Protein AF-A0A9X6VCH5-F1 (afdb_monomer)

Radius of gyration: 14.48 Å; Cα contacts (8 Å, |Δi|>4): 157; chains: 1; bounding box: 35×35×41 Å

Mean predicted aligned error: 8.19 Å

Structure (mmCIF, N/CA/C/O backbone):
data_AF-A0A9X6VCH5-F1
#
_entry.id   AF-A0A9X6VCH5-F1
#
loop_
_atom_site.group_PDB
_atom_site.id
_atom_site.type_symbol
_atom_site.label_atom_id
_atom_site.label_alt_id
_atom_site.label_comp_id
_atom_site.label_asym_id
_atom_site.label_entity_id
_atom_site.label_seq_id
_atom_site.pdbx_PDB_ins_code
_atom_site.Cartn_x
_atom_site.Cartn_y
_atom_site.Cartn_z
_atom_site.occupancy
_atom_site.B_iso_or_equiv
_atom_site.auth_seq_id
_atom_site.auth_comp_id
_atom_site.auth_asym_id
_atom_site.auth_atom_id
_atom_site.pdbx_PDB_model_num
ATOM 1 N N . MET A 1 1 ? -9.713 -4.322 -19.555 1.00 31.98 1 MET A N 1
ATOM 2 C CA . MET A 1 1 ? -9.003 -5.461 -18.938 1.00 31.98 1 MET A CA 1
ATOM 3 C C . MET A 1 1 ? -8.935 -5.178 -17.442 1.00 31.98 1 MET A C 1
ATOM 5 O O . MET A 1 1 ? -8.306 -4.202 -17.067 1.00 31.98 1 MET A O 1
ATOM 9 N N . GLN A 1 2 ? -9.694 -5.902 -16.613 1.00 34.75 2 GLN A N 1
ATOM 10 C CA . GLN A 1 2 ? -9.630 -5.754 -15.151 1.00 34.75 2 GLN A CA 1
ATOM 11 C C . GLN A 1 2 ? -8.422 -6.543 -14.648 1.00 34.75 2 GLN A C 1
ATOM 13 O O . GLN A 1 2 ? -8.320 -7.738 -14.922 1.00 34.75 2 GLN A O 1
ATOM 18 N N . ILE A 1 3 ? -7.510 -5.883 -13.940 1.00 37.97 3 ILE A N 1
ATOM 19 C CA . ILE A 1 3 ? -6.375 -6.551 -13.308 1.00 37.97 3 ILE A CA 1
ATOM 20 C C . ILE A 1 3 ? -6.923 -7.195 -12.036 1.00 37.97 3 ILE A C 1
ATOM 22 O O . ILE A 1 3 ? -7.145 -6.527 -11.032 1.00 37.97 3 ILE A O 1
ATOM 26 N N . LYS A 1 4 ? -7.225 -8.494 -12.101 1.00 39.06 4 LYS A N 1
ATOM 27 C CA . LYS A 1 4 ? -7.465 -9.293 -10.897 1.00 39.06 4 LYS A CA 1
ATOM 28 C C . LYS A 1 4 ? -6.106 -9.610 -10.294 1.00 39.06 4 LYS A C 1
ATOM 30 O O . LYS A 1 4 ? -5.319 -10.330 -10.898 1.00 39.06 4 LYS A O 1
ATOM 35 N N . TYR A 1 5 ? -5.834 -9.069 -9.116 1.00 44.91 5 TYR A N 1
ATOM 36 C CA . TYR A 1 5 ? -4.678 -9.471 -8.325 1.00 44.91 5 TYR A CA 1
ATOM 37 C C . TYR A 1 5 ? -4.904 -10.915 -7.863 1.00 44.91 5 TYR A C 1
ATOM 39 O O . TYR A 1 5 ? -5.897 -11.210 -7.206 1.00 44.91 5 TYR A O 1
ATOM 47 N N . THR A 1 6 ? -4.019 -11.828 -8.256 1.00 46.31 6 THR A N 1
ATOM 48 C CA . THR A 1 6 ? -4.082 -13.267 -7.935 1.00 46.31 6 THR A CA 1
ATOM 49 C C . THR A 1 6 ? -2.996 -13.645 -6.930 1.00 46.31 6 THR A C 1
ATOM 51 O O . THR A 1 6 ? -2.291 -14.638 -7.094 1.00 46.31 6 THR A O 1
ATOM 54 N N . GLY A 1 7 ? -2.782 -12.799 -5.923 1.00 47.81 7 GLY A N 1
ATOM 55 C CA . GLY A 1 7 ? -1.817 -13.082 -4.868 1.00 47.81 7 GLY A CA 1
ATOM 56 C C . GLY A 1 7 ? -2.332 -14.182 -3.940 1.00 47.81 7 GLY A C 1
ATOM 57 O O . GLY A 1 7 ? -3.457 -14.097 -3.455 1.00 47.81 7 GLY A O 1
ATOM 58 N N . GLU A 1 8 ? -1.470 -15.149 -3.622 1.00 48.44 8 GLU A N 1
ATOM 59 C CA . GLU A 1 8 ? -1.696 -16.263 -2.677 1.00 48.44 8 GLU A CA 1
ATOM 60 C C . GLU A 1 8 ? -2.227 -15.803 -1.295 1.00 48.44 8 GLU A C 1
ATOM 62 O O . GLU A 1 8 ? -2.852 -16.556 -0.551 1.00 48.44 8 GLU A O 1
ATOM 67 N N . LEU A 1 9 ? -2.002 -14.527 -0.953 1.00 51.41 9 LEU A N 1
ATOM 68 C CA . LEU A 1 9 ? -2.407 -13.889 0.302 1.00 51.41 9 LEU A CA 1
ATOM 69 C C . LEU A 1 9 ? -3.857 -13.368 0.321 1.00 51.41 9 LEU A C 1
ATOM 71 O O . LEU A 1 9 ? -4.351 -13.047 1.403 1.00 51.41 9 LEU A O 1
ATOM 75 N N . LEU A 1 10 ? -4.539 -13.266 -0.827 1.00 51.03 10 LEU A N 1
ATOM 76 C CA . LEU A 1 10 ? -5.910 -12.740 -0.899 1.00 51.03 10 LEU A CA 1
ATOM 77 C C . LEU A 1 10 ? -6.973 -13.781 -0.552 1.00 51.03 10 LEU A C 1
ATOM 79 O O . LEU A 1 10 ? -7.975 -13.443 0.069 1.00 51.03 10 LEU A O 1
ATOM 83 N N . GLU A 1 11 ? -6.741 -15.047 -0.897 1.00 50.38 11 GLU A N 1
ATOM 84 C CA . GLU A 1 11 ? -7.743 -16.115 -0.760 1.00 50.38 11 GLU A CA 1
ATOM 85 C C . GLU A 1 11 ? -8.085 -16.457 0.700 1.00 50.38 11 GLU A C 1
ATOM 87 O O . GLU A 1 11 ? -9.124 -17.053 0.970 1.00 50.38 11 GLU A O 1
ATOM 92 N N . LYS A 1 12 ? -7.235 -16.061 1.659 1.00 52.41 12 LYS A N 1
ATOM 93 C CA . LYS A 1 12 ? -7.396 -16.378 3.090 1.00 52.41 12 LYS A CA 1
ATOM 94 C C . LYS A 1 12 ? -7.876 -15.207 3.950 1.00 52.41 12 LYS A C 1
ATOM 96 O O . LYS A 1 12 ? -8.030 -15.383 5.157 1.00 52.41 12 LYS A O 1
ATOM 101 N N . ARG A 1 13 ? -8.075 -14.012 3.382 1.00 60.09 13 ARG A N 1
ATOM 102 C CA . ARG A 1 13 ? -8.435 -12.808 4.150 1.00 60.09 13 ARG A CA 1
ATOM 103 C C . ARG A 1 13 ? -9.877 -12.404 3.865 1.00 60.09 13 ARG A C 1
ATOM 105 O O . ARG A 1 13 ? -10.287 -12.320 2.712 1.00 60.09 13 ARG A O 1
ATOM 112 N N . ALA A 1 14 ? -10.648 -12.146 4.920 1.00 61.53 14 ALA A N 1
ATOM 113 C CA . ALA A 1 14 ? -11.989 -11.595 4.770 1.00 61.53 14 ALA A CA 1
ATOM 114 C C . ALA A 1 14 ? -11.906 -10.226 4.074 1.00 61.53 14 ALA A C 1
ATOM 116 O O . ALA A 1 14 ? -11.020 -9.427 4.378 1.00 61.53 14 ALA A O 1
ATOM 117 N N . SER A 1 15 ? -12.822 -9.951 3.143 1.00 62.22 15 SER A N 1
ATOM 118 C CA . SER A 1 15 ? -12.932 -8.615 2.559 1.00 62.22 15 SER A CA 1
ATOM 119 C C . SER A 1 15 ? -13.448 -7.663 3.634 1.00 62.22 15 SER A C 1
ATOM 121 O O . SER A 1 15 ? -14.597 -7.764 4.060 1.00 62.22 15 SER A O 1
ATOM 123 N N . ILE A 1 16 ? -12.585 -6.760 4.089 1.00 65.38 16 ILE A N 1
ATOM 124 C CA . ILE A 1 16 ? -12.927 -5.719 5.055 1.00 65.38 16 ILE A CA 1
ATOM 125 C C . ILE A 1 16 ? -12.792 -4.393 4.312 1.00 65.38 16 ILE A C 1
ATOM 127 O O . ILE A 1 16 ? -11.695 -4.010 3.913 1.00 65.38 16 ILE A O 1
ATOM 131 N N . LYS A 1 17 ? -13.914 -3.710 4.078 1.00 67.56 17 LYS A N 1
ATOM 132 C CA . LYS A 1 17 ? -13.912 -2.336 3.569 1.00 67.56 17 LYS A CA 1
ATOM 133 C C . LYS A 1 17 ? -13.966 -1.391 4.761 1.00 67.56 17 LYS A C 1
ATOM 135 O O . LYS A 1 17 ? -15.034 -1.196 5.330 1.00 67.56 17 LYS A O 1
ATOM 140 N N . THR A 1 18 ? -12.818 -0.843 5.127 1.00 80.75 18 THR A N 1
ATOM 141 C CA . THR A 1 18 ? -12.681 0.173 6.178 1.00 80.75 18 THR A CA 1
ATOM 142 C C . THR A 1 18 ? -12.534 1.568 5.568 1.00 80.75 18 THR A C 1
ATOM 144 O O . THR A 1 18 ? -12.339 1.709 4.357 1.00 80.75 18 THR A O 1
ATOM 147 N N . GLY A 1 19 ? -12.585 2.602 6.414 1.00 84.12 19 GLY A N 1
ATOM 148 C CA . GLY A 1 19 ? -12.269 3.983 6.025 1.00 84.12 19 GLY A CA 1
ATOM 149 C C . GLY A 1 19 ? -10.769 4.261 5.846 1.00 84.12 19 GLY A C 1
ATOM 150 O O . GLY A 1 19 ? -10.395 5.356 5.427 1.00 84.12 19 GLY A O 1
ATOM 151 N N . HIS A 1 20 ? -9.902 3.289 6.145 1.00 88.75 20 HIS A N 1
ATOM 152 C CA . HIS A 1 20 ? -8.448 3.427 6.091 1.00 88.75 20 HIS A CA 1
ATOM 153 C C . HIS A 1 20 ? -7.882 2.624 4.923 1.00 88.75 20 HIS A C 1
ATOM 155 O O . HIS A 1 20 ? -8.037 1.405 4.858 1.00 88.75 20 HIS A O 1
ATOM 161 N N . ARG A 1 21 ? -7.182 3.285 4.000 1.00 90.56 21 ARG A N 1
ATOM 162 C CA . ARG A 1 21 ? -6.672 2.617 2.794 1.00 90.56 21 ARG A CA 1
ATOM 163 C C . ARG A 1 21 ? -5.319 3.132 2.333 1.00 90.56 21 ARG A C 1
ATOM 165 O O . ARG A 1 21 ? -4.996 4.303 2.507 1.00 90.56 21 ARG A O 1
ATOM 172 N N . ILE A 1 22 ? -4.551 2.255 1.699 1.00 91.50 22 ILE A N 1
ATOM 173 C CA . ILE A 1 22 ? -3.344 2.583 0.947 1.00 91.50 22 ILE A CA 1
ATOM 174 C C . ILE A 1 22 ? -3.667 2.551 -0.542 1.00 91.50 22 ILE A C 1
ATOM 176 O O . ILE A 1 22 ? -4.237 1.586 -1.055 1.00 91.50 22 ILE A O 1
ATOM 180 N N . LEU A 1 23 ? -3.263 3.614 -1.224 1.00 90.50 23 LEU A N 1
ATOM 181 C CA . LEU A 1 23 ? -3.283 3.756 -2.669 1.00 90.50 23 LEU A CA 1
ATOM 182 C C . LEU A 1 23 ? -1.844 3.688 -3.171 1.00 90.50 23 LEU A C 1
ATOM 184 O O . LEU A 1 23 ? -0.973 4.396 -2.663 1.00 90.50 23 LEU A O 1
ATOM 188 N N . ILE A 1 24 ? -1.603 2.838 -4.162 1.00 87.94 24 ILE A N 1
ATOM 189 C CA . ILE A 1 24 ? -0.295 2.677 -4.796 1.00 87.94 24 ILE A CA 1
ATOM 190 C C . ILE A 1 24 ? -0.428 3.156 -6.239 1.00 87.94 24 ILE A C 1
ATOM 192 O O . ILE A 1 24 ? -1.285 2.679 -6.980 1.00 87.94 24 ILE A O 1
ATOM 196 N N . PHE A 1 25 ? 0.395 4.132 -6.609 1.00 86.31 25 PHE A N 1
ATOM 197 C CA . PHE A 1 25 ? 0.388 4.771 -7.916 1.00 86.31 25 PHE A CA 1
ATOM 198 C C . PHE A 1 25 ? 1.680 4.443 -8.655 1.00 86.31 25 PHE A C 1
ATOM 200 O O . PHE A 1 25 ? 2.774 4.842 -8.235 1.00 86.31 25 PHE A O 1
ATOM 207 N N . HIS A 1 26 ? 1.549 3.786 -9.799 1.00 82.62 26 HIS A N 1
ATOM 208 C CA . HIS A 1 26 ? 2.655 3.566 -10.720 1.00 82.62 26 HIS A CA 1
ATOM 209 C C . HIS A 1 26 ? 2.520 4.498 -11.926 1.00 82.62 26 HIS A C 1
ATOM 211 O O . HIS A 1 26 ? 1.420 4.848 -12.356 1.00 82.62 26 HIS A O 1
ATOM 217 N N . GLY A 1 27 ? 3.656 4.915 -12.468 1.00 77.50 27 GLY A N 1
ATOM 218 C CA . GLY A 1 27 ? 3.742 5.519 -13.788 1.00 77.50 27 GLY A CA 1
ATOM 219 C C . GLY A 1 27 ? 3.894 4.398 -14.800 1.00 77.50 27 GLY A C 1
ATOM 220 O O . GLY A 1 27 ? 4.823 3.612 -14.670 1.00 77.50 27 GLY A O 1
ATOM 221 N N . PHE A 1 28 ? 2.984 4.329 -15.766 1.00 71.56 28 PHE A N 1
ATOM 222 C CA . PHE A 1 28 ? 2.965 3.270 -16.769 1.00 71.56 28 PHE A CA 1
ATOM 223 C C . PHE A 1 28 ? 3.212 3.828 -18.167 1.00 71.56 28 PHE A C 1
ATOM 225 O O . PHE A 1 28 ? 2.625 4.846 -18.544 1.00 71.56 28 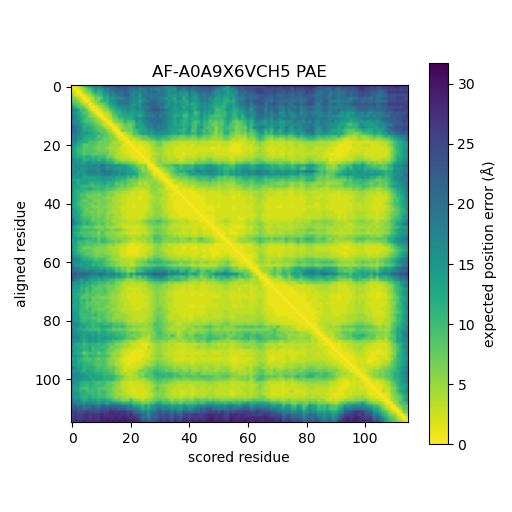PHE A O 1
ATOM 232 N N . SER A 1 29 ? 3.990 3.093 -18.953 1.00 62.34 29 SER A N 1
ATOM 233 C CA . SER A 1 29 ? 3.955 3.118 -20.416 1.00 62.34 29 SER A CA 1
ATOM 234 C C . SER A 1 29 ? 3.092 1.965 -20.942 1.00 62.34 29 SER A C 1
ATOM 236 O O . SER A 1 29 ? 2.877 0.959 -20.263 1.00 62.34 29 SER A O 1
ATOM 238 N N . VAL A 1 30 ? 2.562 2.093 -22.162 1.00 58.22 30 VAL A N 1
ATOM 239 C CA . VAL A 1 30 ? 1.755 1.029 -22.785 1.00 58.22 30 VAL A CA 1
ATOM 240 C C . VAL A 1 30 ? 2.576 -0.264 -22.871 1.00 58.22 30 VAL A C 1
ATOM 242 O O . VAL A 1 30 ? 3.633 -0.280 -23.491 1.00 58.22 30 VAL A O 1
ATOM 245 N N . GLY A 1 31 ? 2.066 -1.348 -22.274 1.00 61.94 31 GLY A N 1
ATOM 246 C CA . GLY A 1 31 ? 2.700 -2.674 -22.280 1.00 61.94 31 GLY A CA 1
ATOM 247 C C . GLY A 1 31 ? 3.476 -3.036 -21.008 1.00 61.94 31 GLY A C 1
ATOM 248 O O . GLY A 1 31 ? 3.894 -4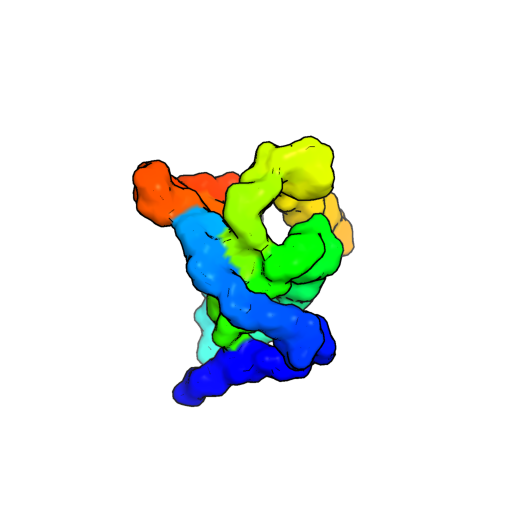.184 -20.875 1.00 61.94 31 GLY A O 1
ATOM 249 N N . GLU A 1 32 ? 3.636 -2.110 -20.059 1.00 68.00 32 GLU A N 1
ATOM 250 C CA . GLU A 1 32 ? 4.288 -2.398 -18.776 1.00 68.00 32 GLU A CA 1
ATOM 251 C C . GLU A 1 32 ? 3.381 -3.176 -17.811 1.00 68.00 32 GLU A C 1
ATOM 253 O O . GLU A 1 32 ? 2.158 -3.008 -17.784 1.00 68.00 32 GLU A O 1
ATOM 258 N N . LEU A 1 33 ? 3.999 -4.029 -16.990 1.00 67.44 33 LEU A N 1
ATOM 259 C CA . LEU A 1 33 ? 3.327 -4.778 -15.929 1.00 67.44 33 LEU A CA 1
ATOM 260 C C . LEU A 1 33 ? 3.310 -3.979 -14.618 1.00 67.44 33 LEU A C 1
ATOM 262 O O . LEU A 1 33 ? 4.225 -3.207 -14.326 1.00 67.44 33 LEU A O 1
ATOM 266 N N . ILE A 1 34 ? 2.275 -4.199 -13.803 1.00 72.31 34 ILE A N 1
ATOM 267 C CA . ILE A 1 34 ? 2.215 -3.667 -12.436 1.00 72.31 34 ILE A CA 1
ATOM 268 C C . ILE A 1 34 ? 3.242 -4.393 -11.571 1.00 72.31 34 ILE A C 1
ATOM 270 O O . ILE A 1 34 ? 3.260 -5.624 -11.519 1.00 72.31 34 ILE A O 1
ATOM 274 N N . ASP A 1 35 ? 4.057 -3.621 -10.852 1.00 75.12 35 ASP A N 1
ATOM 275 C CA . ASP A 1 35 ? 4.883 -4.173 -9.786 1.00 75.12 35 ASP A CA 1
ATOM 276 C C . ASP A 1 35 ? 4.008 -4.465 -8.558 1.00 75.12 35 ASP A C 1
ATOM 278 O O . ASP A 1 35 ? 3.489 -3.555 -7.902 1.00 75.12 35 ASP A O 1
ATOM 282 N N . ASN A 1 36 ? 3.847 -5.757 -8.273 1.00 78.69 36 ASN A N 1
ATOM 283 C CA . ASN A 1 36 ? 3.082 -6.279 -7.144 1.00 78.69 36 ASN A CA 1
ATOM 284 C C . ASN A 1 36 ? 3.887 -6.279 -5.831 1.00 78.69 36 ASN A C 1
ATOM 286 O O . ASN A 1 36 ? 3.319 -6.485 -4.756 1.00 78.69 36 ASN A O 1
ATOM 290 N N . TYR A 1 37 ? 5.202 -6.053 -5.883 1.00 84.12 37 TYR A N 1
ATOM 291 C CA . TYR A 1 37 ? 6.067 -6.110 -4.709 1.00 84.12 37 TYR A CA 1
ATOM 292 C C . TYR A 1 37 ? 5.653 -5.110 -3.608 1.00 84.12 37 TYR A C 1
ATOM 294 O O . TYR A 1 37 ? 5.458 -5.550 -2.471 1.00 84.12 37 TYR A O 1
ATOM 302 N N . PRO A 1 38 ? 5.375 -3.821 -3.903 1.00 84.38 38 PRO A N 1
ATOM 303 C CA . PRO A 1 38 ? 4.900 -2.861 -2.906 1.00 84.38 38 PRO A CA 1
ATOM 304 C C . PRO A 1 38 ? 3.615 -3.298 -2.196 1.00 84.38 38 PRO A C 1
ATOM 306 O O . PRO A 1 38 ? 3.477 -3.104 -0.989 1.00 84.38 38 PRO A O 1
ATOM 309 N N . TYR A 1 39 ? 2.684 -3.924 -2.920 1.00 86.69 39 TYR A N 1
ATOM 310 C CA . TYR A 1 39 ? 1.440 -4.422 -2.337 1.00 86.69 39 TYR A CA 1
ATOM 311 C C . TYR A 1 39 ? 1.709 -5.563 -1.360 1.00 86.69 39 TYR A C 1
ATOM 313 O O . TYR A 1 39 ? 1.193 -5.561 -0.243 1.00 86.69 39 TYR A O 1
ATOM 321 N N . ASN A 1 40 ? 2.549 -6.522 -1.757 1.00 85.94 40 ASN A N 1
ATOM 322 C CA . ASN A 1 40 ? 2.904 -7.659 -0.914 1.00 85.94 40 ASN A CA 1
ATOM 323 C C . ASN A 1 40 ? 3.590 -7.217 0.383 1.00 85.94 40 ASN A C 1
ATOM 325 O O . ASN A 1 40 ? 3.273 -7.749 1.445 1.00 85.94 40 ASN A O 1
ATOM 329 N N . GLU A 1 41 ? 4.481 -6.228 0.321 1.00 88.38 41 GLU A N 1
ATOM 330 C CA . GLU A 1 41 ? 5.171 -5.721 1.510 1.00 88.38 41 GLU A CA 1
ATOM 331 C C . GLU A 1 41 ? 4.210 -5.024 2.483 1.00 88.38 41 GLU A C 1
ATOM 333 O O . GLU A 1 41 ? 4.293 -5.260 3.688 1.00 88.38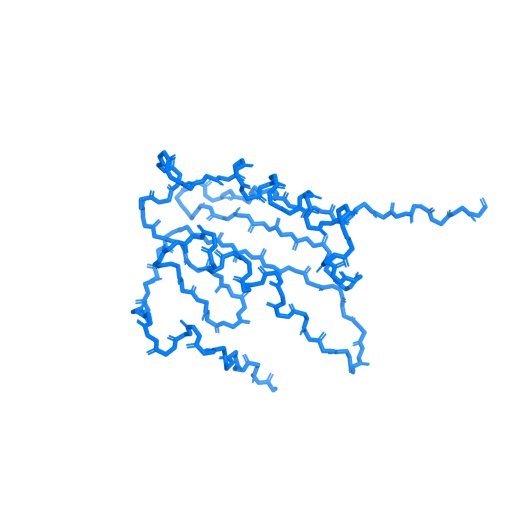 41 GLU A O 1
ATOM 338 N N . VAL A 1 42 ? 3.219 -4.269 1.991 1.00 88.81 42 VAL A N 1
ATOM 339 C CA . VAL A 1 42 ? 2.158 -3.714 2.855 1.00 88.81 42 VAL A CA 1
ATOM 340 C C . VAL A 1 42 ? 1.319 -4.826 3.482 1.00 88.81 42 VAL A C 1
ATOM 342 O O . VAL A 1 42 ? 1.054 -4.779 4.681 1.00 88.81 42 VAL A O 1
ATOM 345 N N . LEU A 1 43 ? 0.918 -5.839 2.707 1.00 86.69 43 LEU A N 1
ATOM 346 C CA . LEU A 1 43 ? 0.087 -6.943 3.204 1.00 86.69 43 LEU A CA 1
ATOM 347 C C . LEU A 1 43 ? 0.807 -7.813 4.247 1.00 86.69 43 LEU A C 1
ATOM 349 O O . LEU A 1 43 ? 0.143 -8.393 5.113 1.00 86.69 43 LEU A O 1
ATOM 353 N N . LYS A 1 44 ? 2.139 -7.927 4.159 1.00 86.44 44 LYS A N 1
ATOM 354 C CA . LYS A 1 44 ? 2.986 -8.572 5.174 1.00 86.44 44 LYS A CA 1
ATOM 355 C C . LYS A 1 44 ? 3.151 -7.695 6.411 1.00 86.44 44 LYS A C 1
ATOM 357 O O . LYS A 1 44 ? 3.090 -8.214 7.519 1.00 86.44 44 LYS A O 1
ATOM 362 N N . TYR A 1 45 ? 3.362 -6.394 6.214 1.00 87.69 45 TYR A N 1
ATOM 363 C CA . TYR A 1 45 ? 3.582 -5.445 7.300 1.00 87.69 45 TYR A CA 1
ATOM 364 C C . TYR A 1 45 ? 2.318 -5.219 8.136 1.00 87.69 45 TYR A C 1
ATOM 366 O O . TYR A 1 45 ? 2.399 -5.215 9.357 1.00 87.69 45 TYR A O 1
ATOM 374 N N . VAL A 1 46 ? 1.154 -5.072 7.493 1.00 86.62 46 VAL A N 1
ATOM 375 C CA . VAL A 1 46 ? -0.129 -4.839 8.168 1.00 86.62 46 VAL A CA 1
ATOM 376 C C . VAL A 1 46 ? -0.961 -6.127 8.166 1.00 86.62 46 VAL A C 1
ATOM 378 O O . VAL A 1 46 ? -1.561 -6.465 7.136 1.00 86.62 46 VAL A O 1
ATOM 381 N N . PRO A 1 47 ? -1.051 -6.858 9.291 1.00 80.44 47 PRO A N 1
ATOM 382 C CA . PRO A 1 47 ? -1.909 -8.034 9.375 1.00 80.44 47 PRO A CA 1
ATOM 383 C C . PRO A 1 47 ? -3.381 -7.652 9.166 1.00 80.44 47 PRO A C 1
ATOM 385 O O . PRO A 1 47 ? -3.795 -6.527 9.436 1.00 80.44 47 PRO A O 1
ATOM 388 N N . ASN A 1 48 ? -4.181 -8.595 8.661 1.00 79.50 48 ASN A N 1
ATOM 389 C CA . ASN A 1 48 ? -5.617 -8.423 8.382 1.00 79.50 48 ASN A CA 1
ATOM 390 C C . ASN A 1 48 ? -5.987 -7.334 7.354 1.00 79.50 48 ASN A C 1
ATOM 392 O O . ASN A 1 48 ? -7.168 -7.081 7.139 1.00 79.50 48 ASN A O 1
ATOM 396 N N . SER A 1 49 ? -5.010 -6.729 6.676 1.00 84.00 49 SER A N 1
ATOM 397 C CA . SER A 1 49 ? -5.261 -5.867 5.516 1.00 84.00 49 SER A CA 1
ATOM 398 C C . SER A 1 49 ? -5.712 -6.680 4.294 1.00 84.00 49 SER A C 1
ATOM 400 O O . SER A 1 49 ? -5.319 -7.836 4.126 1.00 84.00 49 SER A O 1
ATOM 402 N N . TYR A 1 50 ? -6.523 -6.088 3.421 1.00 83.50 50 TYR A N 1
ATOM 403 C CA . TYR A 1 50 ? -7.080 -6.738 2.227 1.00 83.50 50 TYR A CA 1
ATOM 404 C C . TYR A 1 50 ? -6.796 -5.890 0.983 1.00 83.50 50 TYR A C 1
ATOM 406 O O . TYR A 1 50 ? -6.975 -4.681 1.031 1.00 83.50 50 TYR A O 1
ATOM 414 N N . CYS A 1 51 ? -6.378 -6.493 -0.135 1.00 83.69 51 CYS A N 1
ATOM 415 C CA . CYS A 1 51 ? -6.163 -5.776 -1.397 1.00 83.69 51 CYS A CA 1
ATOM 416 C C . CYS A 1 51 ? -7.193 -6.216 -2.445 1.00 83.69 51 CYS A C 1
ATOM 418 O O . CYS A 1 51 ? -7.330 -7.406 -2.714 1.00 83.69 51 CYS A O 1
ATOM 420 N N . ASP A 1 52 ? -7.902 -5.268 -3.059 1.00 76.69 52 ASP A N 1
ATOM 421 C CA . ASP A 1 52 ? -8.885 -5.544 -4.123 1.00 76.69 52 ASP A CA 1
ATOM 422 C C . ASP A 1 52 ? -8.289 -5.512 -5.543 1.00 76.69 52 ASP A C 1
ATOM 424 O O . ASP A 1 52 ? -9.004 -5.621 -6.539 1.00 76.69 52 ASP A O 1
ATOM 428 N N . GLY A 1 53 ? -6.967 -5.377 -5.619 1.00 72.00 53 GLY A N 1
ATOM 429 C CA . GLY A 1 53 ? -6.168 -5.305 -6.834 1.00 72.00 53 GLY A CA 1
ATOM 430 C C . GLY A 1 53 ? -5.697 -3.908 -7.211 1.00 72.00 53 GLY A C 1
ATOM 431 O O . GLY A 1 53 ? -4.740 -3.796 -7.971 1.00 72.00 53 GLY A O 1
ATOM 432 N N . TYR A 1 54 ? -6.279 -2.862 -6.624 1.00 74.50 54 TYR A N 1
ATOM 433 C CA . TYR A 1 54 ? -5.803 -1.485 -6.800 1.00 74.50 54 TYR A CA 1
ATOM 434 C C . TYR A 1 54 ? -5.612 -0.761 -5.468 1.00 74.50 54 TYR A C 1
ATOM 436 O O . TYR A 1 54 ? -4.718 0.076 -5.339 1.00 74.50 54 TYR A O 1
ATOM 444 N N . THR A 1 55 ? -6.429 -1.103 -4.474 1.00 84.94 55 THR A N 1
ATOM 445 C CA . THR A 1 55 ? -6.475 -0.464 -3.161 1.00 84.94 55 THR A CA 1
ATOM 446 C C . THR A 1 55 ? -6.233 -1.497 -2.074 1.00 84.94 55 THR A C 1
ATOM 448 O O . THR A 1 55 ? -6.793 -2.593 -2.110 1.00 84.94 55 THR A O 1
ATOM 451 N N . ILE A 1 56 ? -5.435 -1.130 -1.072 1.00 88.94 56 ILE A N 1
ATOM 452 C CA . ILE A 1 56 ? -5.251 -1.940 0.133 1.00 88.94 56 ILE A CA 1
ATOM 453 C C . ILE A 1 56 ? -6.076 -1.321 1.253 1.00 88.94 56 ILE A C 1
ATOM 455 O O . ILE A 1 56 ? -5.800 -0.206 1.681 1.00 88.94 56 ILE A O 1
ATOM 459 N N . TYR A 1 57 ? -7.069 -2.044 1.742 1.00 88.25 57 TYR A N 1
ATOM 460 C CA . TYR A 1 57 ? -7.867 -1.689 2.905 1.00 88.25 57 TYR A CA 1
ATOM 461 C C . TYR A 1 57 ? -7.156 -2.147 4.180 1.00 88.25 57 TYR A C 1
ATOM 463 O O . TYR A 1 57 ? -6.665 -3.277 4.266 1.00 88.25 57 TYR A O 1
ATOM 471 N N . LEU A 1 58 ? -7.074 -1.252 5.158 1.00 88.50 58 LEU A N 1
ATOM 472 C CA . LEU A 1 58 ? -6.380 -1.444 6.431 1.00 88.50 58 LEU A CA 1
ATOM 473 C C . LEU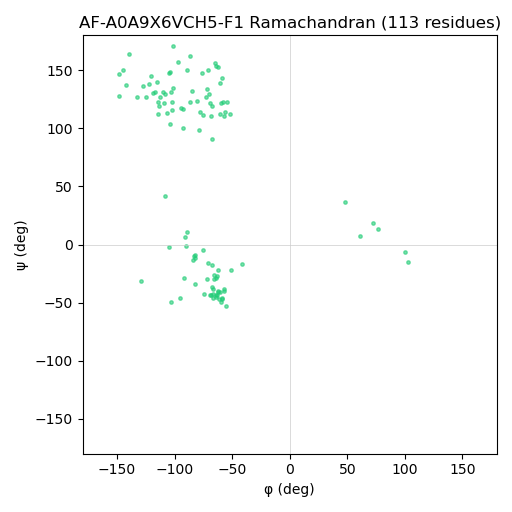 A 1 58 ? -7.402 -1.705 7.540 1.00 88.50 58 LEU A C 1
ATOM 475 O O . LEU A 1 58 ? -8.496 -1.170 7.458 1.00 88.50 58 LEU A O 1
ATOM 479 N N . PRO A 1 59 ? -7.099 -2.483 8.583 1.00 85.25 59 PRO A N 1
ATOM 480 C CA . PRO A 1 59 ? -8.062 -2.718 9.660 1.00 85.25 59 PRO A CA 1
ATOM 481 C C . PRO A 1 59 ? -8.387 -1.423 10.434 1.00 85.25 59 PRO A C 1
ATOM 483 O O . PRO A 1 59 ? -7.567 -0.510 10.480 1.00 85.25 59 PRO A O 1
ATOM 486 N N . ASP A 1 60 ? -9.551 -1.347 11.087 1.00 80.88 60 ASP A N 1
ATOM 487 C CA . ASP A 1 60 ? -9.995 -0.142 11.826 1.00 80.88 60 ASP A CA 1
ATOM 488 C C . ASP A 1 60 ? -9.071 0.229 12.998 1.00 80.88 60 ASP A C 1
ATOM 490 O O . ASP A 1 60 ? -9.023 1.370 13.443 1.00 80.88 60 ASP A O 1
ATOM 494 N N . ASN A 1 61 ? -8.304 -0.741 13.500 1.00 77.81 61 ASN A N 1
ATOM 495 C CA . ASN A 1 61 ? -7.301 -0.545 14.543 1.00 77.81 61 ASN A CA 1
ATOM 496 C C . ASN A 1 61 ? -5.912 -0.176 13.982 1.00 77.81 61 ASN A C 1
ATOM 498 O O . ASN A 1 61 ? -4.920 -0.221 14.715 1.00 77.81 61 ASN A O 1
ATOM 502 N N . PHE A 1 62 ? -5.817 0.141 12.688 1.00 82.62 62 PHE A N 1
ATOM 503 C CA . PHE A 1 62 ? -4.600 0.650 12.074 1.00 82.62 62 PHE A CA 1
ATOM 504 C C . PHE A 1 62 ? -4.165 1.949 12.763 1.00 82.62 62 PHE A C 1
ATOM 506 O O . PHE A 1 62 ? -4.993 2.773 13.137 1.00 82.62 62 PHE A O 1
ATOM 513 N N . ASN A 1 63 ? -2.850 2.141 12.908 1.00 73.19 63 ASN A N 1
ATOM 514 C CA . ASN A 1 63 ? -2.236 3.226 13.678 1.00 73.19 63 ASN A CA 1
ATOM 515 C C . ASN A 1 63 ? -2.256 3.042 15.211 1.00 73.19 63 ASN A C 1
ATOM 517 O O . ASN A 1 63 ? -1.918 3.973 15.941 1.00 73.19 63 ASN A O 1
ATOM 521 N N . ASN A 1 64 ? -2.556 1.830 15.691 1.00 68.69 64 ASN A N 1
ATOM 522 C CA . ASN A 1 64 ? -2.226 1.385 17.049 1.00 68.69 64 ASN A CA 1
ATOM 523 C C . ASN A 1 64 ? -0.805 0.784 17.097 1.00 68.69 64 ASN A C 1
ATOM 525 O O . ASN A 1 64 ? -0.252 0.435 16.058 1.00 68.69 64 ASN A O 1
ATOM 529 N N . ASN A 1 65 ? -0.217 0.664 18.296 1.00 57.78 65 ASN A N 1
ATOM 530 C CA . ASN A 1 65 ? 1.210 0.395 18.593 1.00 57.78 65 ASN A CA 1
ATOM 531 C C . ASN A 1 65 ? 1.979 -0.653 17.742 1.00 57.78 65 ASN A C 1
ATOM 533 O O . ASN A 1 65 ? 3.207 -0.643 17.773 1.00 57.78 65 ASN A O 1
ATOM 537 N N . GLU A 1 66 ? 1.317 -1.539 16.996 1.00 67.56 66 GLU A N 1
ATOM 538 C CA . GLU A 1 66 ? 1.951 -2.568 16.156 1.00 67.56 66 GLU A CA 1
ATOM 539 C C . GLU A 1 66 ? 2.199 -2.133 14.699 1.00 67.56 66 GLU A C 1
ATOM 541 O O . GLU A 1 66 ? 3.142 -2.612 14.072 1.00 67.56 66 GLU A O 1
ATOM 546 N N . CYS A 1 67 ? 1.394 -1.221 14.138 1.00 77.38 67 CYS A N 1
ATOM 547 C CA . CYS A 1 67 ? 1.483 -0.784 12.738 1.00 77.38 67 CYS A CA 1
ATOM 548 C C . CYS A 1 67 ? 1.056 0.678 12.605 1.00 77.38 67 CYS A C 1
ATOM 550 O O . CYS A 1 67 ? -0.042 1.043 13.017 1.00 77.38 67 CYS A O 1
ATOM 552 N N . SER A 1 68 ? 1.885 1.511 11.974 1.00 88.19 68 SER A N 1
ATOM 553 C CA . SER A 1 68 ? 1.607 2.944 11.825 1.00 88.19 68 SER A CA 1
ATOM 554 C C . SER A 1 68 ? 1.99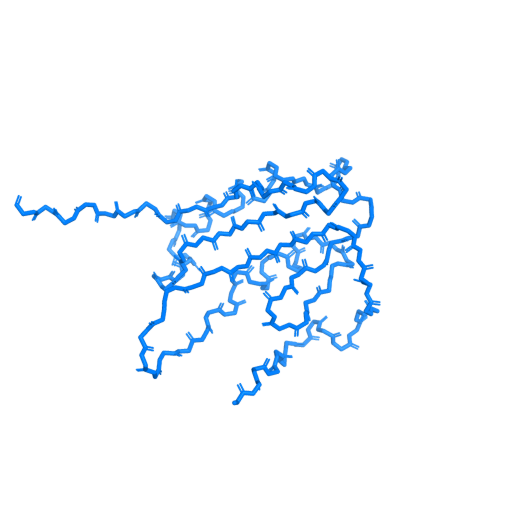1 3.485 10.453 1.00 88.19 68 SER A C 1
ATOM 556 O O . SER A 1 68 ? 2.781 2.887 9.716 1.00 88.19 68 SER A O 1
ATOM 558 N N . ILE A 1 69 ? 1.468 4.671 10.131 1.00 89.62 69 ILE A N 1
ATOM 559 C CA . ILE A 1 69 ? 1.854 5.42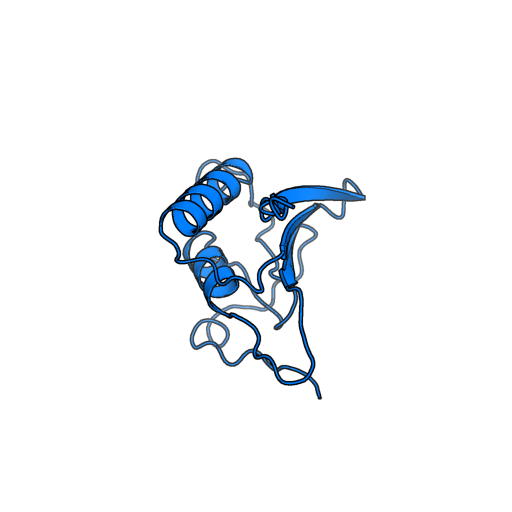0 8.924 1.00 89.62 69 ILE A CA 1
ATOM 560 C C . ILE A 1 69 ? 3.366 5.680 8.915 1.00 89.62 69 ILE A C 1
ATOM 562 O O . ILE A 1 69 ? 4.014 5.563 7.878 1.00 89.62 69 ILE A O 1
ATOM 566 N N . GLU A 1 70 ? 3.944 6.004 10.073 1.00 89.81 70 GLU A N 1
ATOM 567 C CA . GLU A 1 70 ? 5.381 6.253 10.203 1.00 89.81 70 GLU A CA 1
ATOM 568 C C . GLU A 1 70 ? 6.205 4.978 9.972 1.00 89.81 70 GLU A C 1
ATOM 570 O O . GLU A 1 70 ? 7.259 5.016 9.339 1.00 89.81 70 GLU A O 1
ATOM 575 N N . GLY A 1 71 ? 5.697 3.827 10.413 1.00 90.62 71 GLY A N 1
ATOM 576 C CA . GLY A 1 71 ? 6.291 2.530 10.110 1.00 90.62 71 GLY A CA 1
ATOM 577 C C . GLY A 1 71 ? 6.285 2.210 8.614 1.00 90.62 71 GLY A C 1
ATOM 578 O O . GLY A 1 71 ? 7.316 1.813 8.072 1.00 90.62 71 GLY A O 1
ATOM 579 N N . LEU A 1 72 ? 5.174 2.480 7.919 1.00 91.56 72 LEU A N 1
ATOM 580 C CA . LEU A 1 72 ? 5.093 2.333 6.460 1.00 91.56 72 LEU A CA 1
ATOM 581 C C . LEU A 1 72 ? 6.067 3.265 5.726 1.00 91.56 72 LEU A C 1
ATOM 583 O O . LEU A 1 72 ? 6.723 2.834 4.780 1.00 91.56 72 LEU A O 1
ATOM 587 N N . LYS A 1 73 ? 6.220 4.520 6.171 1.00 92.25 73 LYS A N 1
ATOM 588 C CA . LYS A 1 73 ? 7.219 5.444 5.602 1.00 92.25 73 LYS A CA 1
ATOM 589 C C . LYS A 1 73 ? 8.634 4.885 5.720 1.00 92.25 73 LYS A C 1
ATOM 591 O O . LYS A 1 73 ? 9.377 4.892 4.741 1.00 92.25 73 LYS A O 1
ATOM 596 N N . LYS A 1 74 ? 8.997 4.360 6.895 1.00 91.38 74 LYS A N 1
ATOM 597 C CA . LYS A 1 74 ? 10.311 3.741 7.127 1.00 91.38 74 LYS A CA 1
ATOM 598 C C . LYS A 1 74 ? 10.516 2.495 6.273 1.00 91.38 74 LYS A C 1
ATOM 600 O O . LYS A 1 74 ? 11.578 2.357 5.672 1.00 91.38 74 LYS A O 1
ATOM 605 N N . LEU A 1 75 ? 9.502 1.633 6.177 1.00 91.38 75 LEU A N 1
ATOM 606 C CA . LEU A 1 75 ? 9.525 0.450 5.319 1.00 91.38 75 LEU A CA 1
ATOM 607 C C . LEU A 1 75 ? 9.823 0.840 3.868 1.00 91.38 75 LEU A C 1
ATOM 609 O O . LEU A 1 75 ? 10.772 0.332 3.281 1.00 91.38 75 LEU A O 1
ATOM 613 N N . PHE A 1 76 ? 9.072 1.785 3.302 1.00 90.12 76 PHE A N 1
ATOM 614 C CA . PHE A 1 76 ? 9.267 2.178 1.908 1.00 90.12 76 PHE A CA 1
ATOM 615 C C . PHE A 1 76 ? 10.549 2.976 1.664 1.00 90.12 76 PHE A C 1
ATOM 617 O O . PHE A 1 76 ? 11.141 2.828 0.596 1.00 90.12 76 PHE A O 1
ATOM 624 N N . SER A 1 77 ? 11.031 3.747 2.644 1.00 88.81 77 SER A N 1
ATOM 625 C CA . SER A 1 77 ? 12.375 4.338 2.574 1.00 88.81 77 SER A CA 1
ATOM 626 C C . SER A 1 77 ? 13.438 3.246 2.467 1.00 88.81 77 SER A C 1
ATOM 628 O O . SER A 1 77 ? 14.242 3.261 1.539 1.00 88.81 77 SER A O 1
ATOM 630 N N . TYR A 1 78 ? 13.380 2.241 3.346 1.00 90.62 78 TYR A N 1
ATOM 631 C CA . TYR A 1 78 ? 14.318 1.119 3.350 1.00 90.62 78 TYR A CA 1
ATOM 632 C C . TYR A 1 78 ? 14.269 0.305 2.048 1.00 90.62 78 TYR A C 1
ATOM 634 O O . TYR A 1 78 ? 15.308 0.009 1.457 1.00 90.62 78 TYR A O 1
ATOM 642 N N . LEU A 1 79 ? 13.068 -0.035 1.567 1.00 89.00 79 LEU A N 1
ATOM 643 C CA . LEU A 1 79 ? 12.897 -0.776 0.314 1.00 89.00 79 LEU A CA 1
ATOM 644 C C . LEU A 1 79 ? 13.429 0.019 -0.886 1.00 89.00 79 LEU A C 1
ATOM 646 O O . LEU A 1 79 ? 14.074 -0.554 -1.764 1.00 89.00 79 LEU A O 1
ATOM 650 N N . SER A 1 80 ? 13.196 1.335 -0.908 1.00 85.44 80 SER A N 1
ATOM 651 C CA . SER A 1 80 ? 13.690 2.214 -1.969 1.00 85.44 80 SER A CA 1
ATOM 652 C C . SER A 1 80 ? 15.215 2.330 -1.954 1.00 85.44 80 SER A C 1
ATOM 654 O O . SER A 1 80 ? 15.824 2.279 -3.017 1.00 85.44 80 SER A O 1
ATOM 656 N N . GLU A 1 81 ? 15.841 2.461 -0.782 1.00 86.81 81 GLU A N 1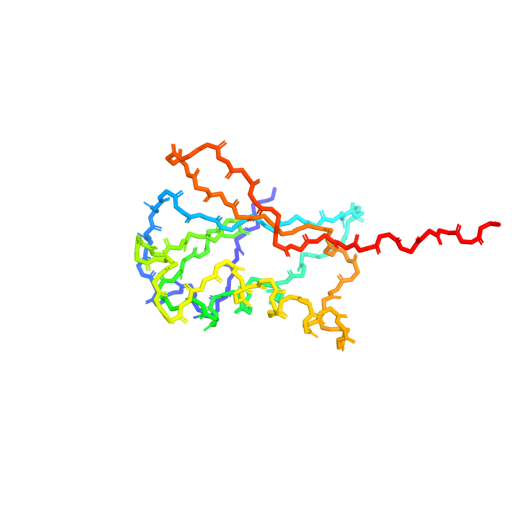
ATOM 657 C CA . GLU A 1 81 ? 17.305 2.536 -0.637 1.00 86.81 81 GLU A CA 1
ATOM 658 C C . GLU A 1 81 ? 18.010 1.246 -1.072 1.00 86.81 81 GLU A C 1
ATOM 660 O O . GLU A 1 81 ? 19.150 1.276 -1.531 1.00 86.81 81 GLU A O 1
ATOM 665 N N . ARG A 1 82 ? 17.330 0.104 -0.947 1.00 86.19 82 ARG A N 1
ATOM 666 C CA . ARG A 1 82 ? 17.848 -1.215 -1.329 1.00 86.19 82 ARG A CA 1
ATOM 667 C C . ARG A 1 82 ? 17.537 -1.612 -2.774 1.00 86.19 82 ARG A C 1
ATOM 669 O O . ARG A 1 82 ? 17.942 -2.694 -3.186 1.00 86.19 82 ARG A O 1
ATOM 676 N N . GLY A 1 83 ? 16.830 -0.771 -3.531 1.00 81.50 83 GLY A N 1
ATOM 677 C CA . G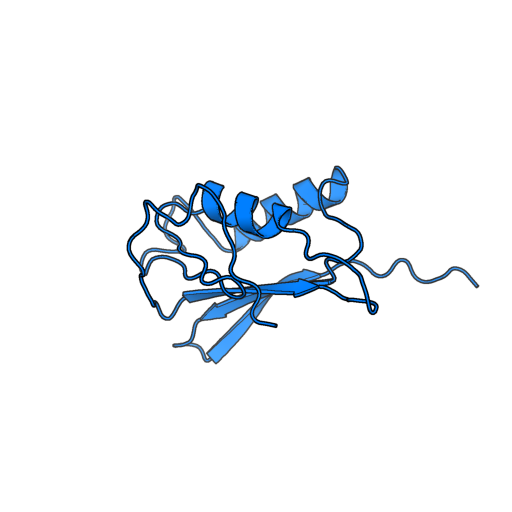LY A 1 83 ? 16.455 -1.062 -4.918 1.00 81.50 83 GLY A CA 1
ATOM 678 C C . GLY A 1 83 ? 15.360 -2.126 -5.068 1.00 81.50 83 GLY A C 1
ATOM 679 O O . GLY A 1 83 ? 15.201 -2.679 -6.149 1.00 81.50 83 GLY A O 1
ATOM 680 N N . PHE A 1 84 ? 14.599 -2.417 -4.006 1.00 81.56 84 PHE A N 1
ATOM 681 C CA . PHE A 1 84 ? 13.454 -3.338 -4.065 1.00 81.56 84 PHE A CA 1
ATOM 682 C C . PHE A 1 84 ? 12.173 -2.678 -4.582 1.00 81.56 84 PHE A C 1
ATOM 684 O O . PHE A 1 84 ? 11.175 -3.352 -4.813 1.00 81.56 84 PHE A O 1
ATOM 691 N N . VAL A 1 85 ? 12.183 -1.356 -4.728 1.00 77.94 85 VAL A N 1
ATOM 692 C CA . VAL A 1 85 ? 11.081 -0.602 -5.319 1.00 77.94 85 VAL A CA 1
ATOM 693 C C . VAL A 1 85 ? 11.372 -0.412 -6.800 1.00 77.94 85 VAL A C 1
ATOM 695 O O . VAL A 1 85 ? 12.359 0.237 -7.153 1.00 77.94 85 VAL A O 1
ATOM 698 N N . HIS A 1 86 ? 10.514 -0.966 -7.657 1.00 75.19 86 HIS A N 1
ATOM 699 C CA . HIS A 1 86 ? 10.662 -0.837 -9.100 1.00 75.19 86 HIS A CA 1
ATOM 700 C C . HIS A 1 86 ? 10.517 0.622 -9.557 1.00 75.19 86 HIS A C 1
ATOM 702 O O . HIS A 1 86 ? 9.840 1.446 -8.937 1.00 75.19 86 HIS A O 1
ATOM 708 N N . GLU A 1 87 ? 11.143 0.955 -10.683 1.00 74.69 87 GLU A N 1
ATOM 709 C CA . GLU A 1 87 ? 11.176 2.317 -11.216 1.00 74.69 87 GLU A CA 1
ATOM 710 C C . GLU A 1 87 ? 9.793 2.864 -11.607 1.00 74.69 87 GLU A C 1
ATOM 712 O O . GLU A 1 87 ? 9.531 4.068 -11.540 1.00 74.69 87 GLU A O 1
ATOM 717 N N . ASN A 1 88 ? 8.861 1.992 -11.960 1.00 77.75 88 ASN A N 1
ATOM 718 C CA . ASN A 1 88 ? 7.506 2.414 -12.286 1.00 77.75 88 ASN A CA 1
ATOM 719 C C . ASN A 1 88 ? 6.717 2.872 -11.047 1.00 77.75 88 ASN A C 1
ATOM 721 O O . ASN A 1 88 ? 5.734 3.587 -11.217 1.00 77.75 88 ASN A O 1
ATOM 725 N N . LEU A 1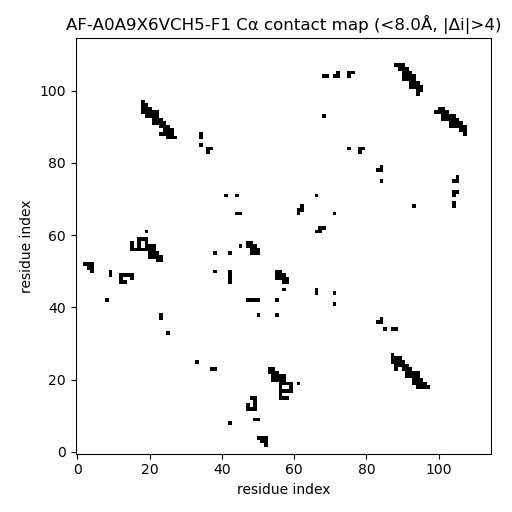 89 ? 7.131 2.570 -9.808 1.00 83.81 89 LEU A N 1
ATOM 726 C CA . LEU A 1 89 ? 6.446 3.102 -8.629 1.00 83.81 89 LEU A CA 1
ATOM 727 C C . LEU A 1 89 ? 6.685 4.615 -8.499 1.00 83.81 89 LEU A C 1
ATOM 729 O O . LEU A 1 89 ? 7.819 5.080 -8.373 1.00 83.81 89 LEU A O 1
ATOM 733 N N . LYS A 1 90 ? 5.605 5.403 -8.495 1.00 86.31 90 LYS A N 1
ATOM 734 C CA . LYS A 1 90 ? 5.666 6.870 -8.406 1.00 86.31 90 LYS A CA 1
ATOM 735 C C . LYS A 1 90 ? 5.307 7.373 -7.020 1.00 86.31 90 LYS A C 1
ATOM 737 O O . LYS A 1 90 ? 6.041 8.188 -6.460 1.00 86.31 90 LYS A O 1
ATOM 742 N N . GLU A 1 91 ? 4.191 6.908 -6.472 1.00 90.38 91 GLU A N 1
ATOM 743 C CA . GLU A 1 91 ? 3.673 7.406 -5.201 1.00 90.38 91 GLU A CA 1
ATOM 744 C C . GLU A 1 91 ? 2.934 6.308 -4.431 1.00 90.38 91 GLU A C 1
ATOM 746 O O . GLU A 1 91 ? 2.281 5.447 -5.014 1.00 90.38 91 GLU A O 1
ATOM 751 N N . ILE A 1 92 ? 3.019 6.358 -3.103 1.00 91.19 92 ILE A N 1
ATOM 752 C CA . ILE A 1 92 ? 2.151 5.611 -2.195 1.00 91.19 92 ILE A CA 1
ATOM 753 C C . ILE A 1 92 ? 1.501 6.612 -1.250 1.00 91.19 92 ILE A C 1
ATOM 755 O O . ILE A 1 92 ? 2.188 7.394 -0.581 1.00 91.19 92 ILE A O 1
ATOM 759 N N . GLY A 1 93 ? 0.177 6.565 -1.175 1.00 91.94 93 GLY A N 1
ATOM 760 C CA . GLY A 1 93 ? -0.630 7.421 -0.320 1.00 91.94 93 GLY A CA 1
ATOM 761 C C . GLY A 1 93 ? -1.468 6.615 0.663 1.00 91.94 93 GLY A C 1
ATOM 762 O O . GLY A 1 93 ? -1.962 5.542 0.342 1.00 91.94 93 GLY A O 1
ATOM 763 N N . TYR A 1 94 ? -1.649 7.158 1.857 1.00 92.56 94 TYR A N 1
ATOM 764 C CA . TYR A 1 94 ? -2.629 6.712 2.838 1.00 92.56 94 TYR A CA 1
ATOM 765 C C . TYR A 1 94 ? -3.837 7.642 2.810 1.00 92.56 94 TYR A C 1
ATOM 767 O O . TYR A 1 94 ? -3.672 8.861 2.823 1.00 92.56 94 TYR A O 1
ATOM 775 N N . VAL A 1 95 ? -5.037 7.079 2.822 1.00 90.81 95 VAL A N 1
ATOM 776 C CA . VAL A 1 95 ? -6.291 7.819 2.944 1.00 90.81 95 VAL A CA 1
ATOM 777 C C . VAL A 1 95 ? -6.988 7.402 4.230 1.00 90.81 95 VAL A C 1
ATOM 779 O O . VAL A 1 95 ? -7.159 6.210 4.487 1.00 90.81 95 VAL A O 1
ATOM 782 N N . ASN A 1 96 ? -7.406 8.408 4.995 1.00 88.81 96 ASN A N 1
ATOM 783 C CA . ASN A 1 96 ? -8.435 8.282 6.018 1.00 88.81 96 ASN A CA 1
ATOM 784 C C . ASN A 1 96 ? -9.704 8.962 5.483 1.00 88.81 96 ASN A C 1
ATOM 786 O O . ASN A 1 96 ? -9.712 10.181 5.281 1.00 88.81 96 ASN A O 1
ATOM 790 N N . ASP A 1 97 ? -10.749 8.178 5.221 1.00 84.25 97 ASP A N 1
ATOM 791 C CA . ASP A 1 97 ? -12.018 8.667 4.678 1.00 84.25 97 ASP A CA 1
ATOM 792 C C . ASP A 1 97 ? -12.761 9.586 5.666 1.00 84.25 97 ASP A C 1
ATOM 794 O O . ASP A 1 97 ? -13.475 10.490 5.228 1.00 84.25 97 ASP A O 1
ATOM 798 N N . GLU A 1 98 ? -12.544 9.432 6.977 1.00 84.19 98 GLU A N 1
ATOM 799 C CA . GLU A 1 98 ? -13.126 10.307 8.006 1.00 84.19 98 GLU A CA 1
ATOM 800 C C . GLU A 1 98 ? -12.529 11.718 7.942 1.00 84.19 98 GLU A C 1
ATOM 802 O O . GLU A 1 98 ? -13.243 12.720 7.970 1.00 84.19 98 GLU A O 1
ATOM 807 N N . GLU A 1 99 ? -11.207 11.800 7.780 1.00 84.12 99 GLU A N 1
ATOM 808 C CA . GLU A 1 99 ? -10.475 13.067 7.670 1.00 84.12 99 GLU A CA 1
ATOM 809 C C . GLU A 1 99 ? -10.490 13.643 6.247 1.00 84.12 99 GLU A C 1
ATOM 811 O O . GLU A 1 99 ? -10.043 14.772 6.032 1.00 84.12 99 GLU A O 1
ATOM 816 N N . LYS A 1 100 ? -10.957 12.864 5.259 1.00 81.56 100 LYS A N 1
ATOM 817 C CA . LYS A 1 100 ? -10.891 13.178 3.820 1.00 81.56 100 LYS A CA 1
ATOM 818 C C . LYS A 1 100 ? -9.496 13.632 3.383 1.00 81.56 100 LYS A C 1
ATOM 820 O O . LYS A 1 100 ? -9.343 14.522 2.544 1.00 81.56 100 LYS A O 1
ATOM 825 N N . LYS A 1 101 ? -8.466 13.022 3.971 1.00 85.06 101 LYS A N 1
ATOM 826 C CA . LYS A 1 101 ? -7.074 13.449 3.831 1.00 85.06 101 LYS A CA 1
ATOM 827 C C . LYS A 1 101 ? -6.227 12.356 3.200 1.00 85.06 101 LYS A C 1
ATOM 829 O O . LYS A 1 101 ? -6.208 11.222 3.674 1.00 85.06 101 LYS A O 1
ATOM 834 N N . LEU A 1 102 ? -5.470 12.736 2.171 1.00 87.50 102 LEU A N 1
ATOM 835 C CA . LEU A 1 102 ? -4.404 11.924 1.592 1.00 87.50 102 LEU A CA 1
ATOM 836 C C . LEU A 1 102 ? -3.070 12.292 2.257 1.00 87.50 102 LEU A C 1
ATOM 838 O O . LEU A 1 102 ? -2.585 13.416 2.125 1.00 87.50 102 LEU A O 1
ATOM 842 N N . THR A 1 103 ? -2.462 11.342 2.959 1.00 90.81 103 THR A N 1
ATOM 843 C CA . THR A 1 103 ? -1.119 11.464 3.534 1.00 90.81 103 THR A CA 1
ATOM 844 C C . THR A 1 103 ? -0.128 10.698 2.673 1.00 90.81 103 THR A C 1
ATOM 846 O O . THR A 1 103 ? -0.261 9.492 2.486 1.00 90.81 103 THR A O 1
ATOM 849 N N . LYS A 1 104 ? 0.905 11.375 2.172 1.00 92.44 104 LYS A N 1
ATOM 850 C CA . LYS A 1 104 ? 1.949 10.726 1.371 1.00 92.44 104 LYS A CA 1
ATOM 851 C C . LYS A 1 104 ? 2.853 9.861 2.254 1.00 92.44 104 LYS A C 1
ATOM 853 O O . LYS A 1 104 ? 3.388 10.339 3.257 1.00 92.44 104 LYS A O 1
ATOM 858 N N . ILE A 1 105 ? 3.013 8.596 1.871 1.00 91.56 105 ILE A N 1
ATOM 859 C CA . ILE A 1 105 ? 3.929 7.636 2.507 1.00 91.56 105 ILE A CA 1
ATOM 860 C C . ILE A 1 105 ? 5.253 7.605 1.752 1.00 91.56 105 ILE A C 1
ATOM 862 O O . ILE A 1 105 ? 6.318 7.662 2.358 1.00 91.56 105 ILE A O 1
ATOM 866 N N . TYR A 1 106 ? 5.180 7.534 0.429 1.00 90.00 106 TYR A N 1
ATOM 867 C CA . TYR A 1 106 ? 6.345 7.472 -0.434 1.00 90.00 106 TYR A CA 1
ATOM 868 C C . TYR A 1 106 ? 6.078 8.289 -1.685 1.00 90.00 106 TYR A C 1
ATOM 870 O O . TYR A 1 106 ? 5.007 8.193 -2.276 1.00 90.00 106 TYR A O 1
ATOM 878 N N . THR A 1 107 ? 7.069 9.057 -2.111 1.00 89.44 107 THR A N 1
ATOM 879 C CA . THR A 1 107 ? 7.101 9.649 -3.443 1.00 89.44 107 THR A CA 1
ATOM 880 C C . THR A 1 107 ? 8.484 9.381 -3.995 1.00 89.44 107 THR A C 1
ATOM 882 O O . THR A 1 107 ? 9.482 9.693 -3.337 1.00 89.44 107 THR A O 1
ATOM 885 N N . ARG A 1 108 ? 8.554 8.802 -5.194 1.00 82.25 108 ARG A N 1
ATOM 886 C CA . ARG A 1 108 ? 9.832 8.601 -5.866 1.00 82.25 108 ARG A CA 1
ATOM 887 C C . ARG A 1 108 ? 10.474 9.968 -6.056 1.00 82.25 108 ARG A C 1
ATOM 889 O O . ARG A 1 108 ? 9.884 10.854 -6.676 1.00 82.25 108 ARG A O 1
ATOM 896 N N . LYS A 1 109 ? 11.682 10.148 -5.520 1.00 75.06 109 LYS A N 1
ATOM 897 C CA . LYS A 1 109 ? 12.496 11.311 -5.868 1.00 75.06 109 LYS A CA 1
ATOM 898 C C . LYS A 1 109 ? 12.742 11.216 -7.370 1.00 75.06 109 LYS A C 1
ATOM 900 O O . LYS A 1 109 ? 13.396 10.274 -7.812 1.00 75.06 109 LYS A O 1
ATOM 905 N N . GLN A 1 110 ? 12.180 12.139 -8.149 1.00 59.47 110 GLN A N 1
ATOM 906 C CA . GLN A 1 110 ? 12.667 12.347 -9.506 1.00 59.47 110 GLN A CA 1
ATOM 907 C C . GLN A 1 110 ? 14.153 12.659 -9.354 1.00 59.47 110 GLN A C 1
ATOM 909 O O . GLN A 1 110 ? 14.520 13.651 -8.719 1.00 59.47 110 GLN A O 1
ATOM 914 N N . LEU A 1 111 ? 15.001 11.763 -9.858 1.00 53.25 111 LEU A N 1
ATOM 915 C CA . LEU A 1 111 ? 16.336 12.173 -10.248 1.00 53.25 111 LEU A CA 1
ATOM 916 C C . LEU A 1 111 ? 16.065 13.274 -11.266 1.00 53.25 111 LEU A C 1
ATOM 918 O O . LEU A 1 111 ? 15.418 13.019 -12.278 1.00 53.25 111 LEU A O 1
ATOM 922 N N . ARG A 1 112 ? 16.374 14.520 -10.897 1.00 46.25 112 ARG A N 1
ATOM 923 C CA . ARG A 1 112 ? 16.405 15.595 -11.880 1.00 46.25 112 ARG A CA 1
ATOM 924 C C . ARG A 1 112 ? 17.352 15.093 -12.954 1.00 46.25 112 ARG A C 1
ATOM 926 O O . ARG A 1 112 ? 18.467 14.708 -12.605 1.00 46.25 112 ARG A O 1
ATOM 933 N N . ASP A 1 113 ? 16.867 15.022 -14.186 1.00 43.47 113 ASP A N 1
ATOM 934 C CA . ASP A 1 113 ? 17.741 14.868 -15.334 1.00 43.47 113 ASP A CA 1
ATOM 935 C C . ASP A 1 113 ? 18.787 15.982 -15.200 1.00 43.47 113 ASP A C 1
ATOM 937 O O . ASP A 1 113 ? 18.450 17.168 -15.155 1.00 43.47 113 ASP A O 1
ATOM 941 N N . GLU A 1 114 ? 20.033 15.588 -14.949 1.00 41.38 114 GLU A N 1
ATOM 942 C CA . GLU A 1 114 ? 21.173 16.472 -15.135 1.00 41.38 114 GLU A CA 1
ATOM 943 C C . GLU A 1 114 ? 21.268 16.689 -16.650 1.00 41.38 114 GLU A C 1
ATOM 945 O O . GLU A 1 114 ? 21.858 15.878 -17.362 1.00 41.38 114 GLU A O 1
ATOM 950 N N . GLU A 1 115 ? 20.587 17.730 -17.137 1.00 38.38 115 GLU A N 1
ATOM 951 C CA . GLU A 1 115 ? 20.979 18.446 -18.357 1.00 38.38 115 GLU A CA 1
ATOM 952 C C . GLU A 1 115 ? 22.081 19.461 -18.034 1.00 38.38 115 GLU A C 1
ATOM 954 O O . GLU A 1 115 ? 21.944 20.198 -17.024 1.00 38.38 115 GLU A O 1
#

Organism: Bacillus thuringiensis (NCBI:txid1428)

Solvent-accessible surface area (backbone atoms only — not comparable to full-atom values): 7087 Å² total; per-residue (Å²): 136,84,71,75,66,83,55,88,74,54,85,82,48,73,89,55,89,48,60,33,33,40,42,67,41,64,60,78,60,98,89,66,79,84,79,59,59,69,56,52,52,49,49,67,67,37,72,83,36,32,67,79,52,68,43,34,21,34,46,90,68,62,65,41,101,88,41,39,69,69,54,52,28,52,51,51,50,53,35,50,76,70,63,71,53,61,87,44,53,40,39,30,34,36,36,37,61,87,76,72,41,78,45,80,49,44,65,57,77,75,75,72,79,87,122

Nearest PDB structures (foldseek):
  5kn0-assembly1_A  TM=3.220E-01  e=1.758E+00  Bos taurus
  7f05-assembly1_A  TM=3.176E-01  e=2.138E+00  Homo sapiens
  1jw9-assembly1_B  TM=3.417E-01  e=3.162E+00  Escherichia coli
  1zud-assembly2_3  TM=4.409E-01  e=6.915E+00  Escherichia coli K-12

Foldseek 3Di:
DDDADPDPLAVPADDDADLKKKFWAFADDPPDDDDCQLVVLVCVQADRWHDRRGMIHHDPCACPPRHHLVVLLVVVVVCVVVVVDDPRTAFMWMGRNVVRDTDTSDGPPPPPPPD

pLDDT: mean 76.33, std 15.89, range [31.98, 92.56]

Sequence (115 aa):
MQIKYTGELLEKRASIKTGHRILIFHGFSVGELIDNYPYNEVLKYVPNSYCDGYTIYLPDNFNNNECSIEGLKKLFSYLSERGFVHENLKEIGYVNDEEKKLTKIYTRKQLRDEE

Secondary structure (DSSP, 8-state):
-------TTTTTS-----SEEEEEEE---TTPPP--HHHHHHHHHSTT-EE-SSEEEPPTTTTSTT--HHHHHHHHHHHHHTT-S-TTEEEEEEEETTTTEEEEEEE--------